Protein AF-A0A920P0R9-F1 (afdb_monomer)

Foldseek 3Di:
DCCLVVVDVDDDDDLLQLLCLCVCVVHPVSNNSSVSDDDDWPDPVHDTRDDDDDDDDDDPPDVCVVVSVVVVVVCLDLVNQLVCQVPRVDAGPDPPHGHDPSD

Solvent-accessible surface area (backbone atoms only — not comparable to full-atom values): 6486 Å² total; per-residue (Å²): 105,52,51,52,70,68,76,33,94,75,83,92,73,68,67,29,60,50,22,43,19,56,72,36,84,64,37,70,68,42,20,59,35,34,74,68,53,80,91,80,77,53,50,75,94,65,91,42,57,93,80,85,80,90,83,86,81,86,62,91,82,51,91,57,52,69,60,54,51,53,49,53,55,48,55,70,31,68,69,43,33,48,51,44,10,71,74,58,36,43,76,49,92,54,86,96,52,74,56,35,91,68,99

Structure (mmCIF, N/CA/C/O backbone):
data_AF-A0A920P0R9-F1
#
_entry.id   AF-A0A920P0R9-F1
#
loop_
_atom_site.group_PDB
_atom_site.id
_atom_site.type_symbol
_atom_site.labe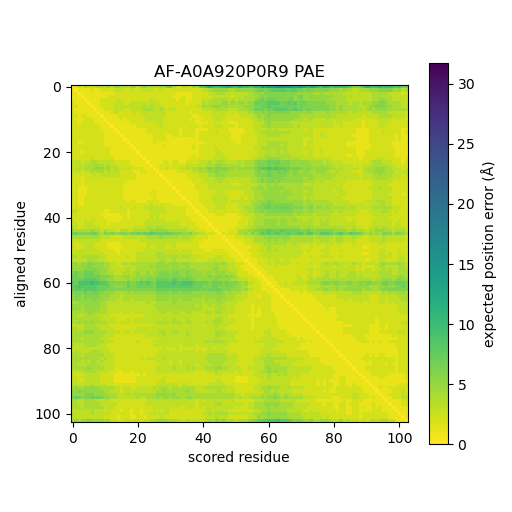l_atom_id
_atom_site.label_alt_id
_atom_site.label_comp_id
_atom_site.label_asym_id
_atom_site.label_entity_id
_atom_site.label_seq_id
_atom_site.pdbx_PDB_ins_code
_atom_site.Cartn_x
_atom_site.Cartn_y
_atom_site.Cartn_z
_atom_site.occupancy
_atom_site.B_iso_or_equiv
_atom_site.auth_seq_id
_atom_site.auth_comp_id
_atom_site.auth_asym_id
_atom_site.auth_atom_id
_atom_site.pdbx_PDB_model_num
ATOM 1 N N . MET A 1 1 ? -9.403 12.451 8.981 1.00 87.50 1 MET A N 1
ATOM 2 C CA . MET A 1 1 ? -9.710 13.296 10.157 1.00 87.50 1 MET A CA 1
ATOM 3 C C . MET A 1 1 ? -11.179 13.220 10.555 1.00 87.50 1 MET A C 1
ATOM 5 O O . MET A 1 1 ? -11.406 12.843 11.691 1.00 87.50 1 MET A O 1
ATOM 9 N N . ALA A 1 2 ? -12.146 13.468 9.657 1.00 93.81 2 ALA A N 1
ATOM 10 C CA . ALA A 1 2 ? -13.590 13.483 9.972 1.00 93.81 2 ALA A CA 1
ATOM 11 C C . ALA A 1 2 ? -14.080 12.321 10.864 1.00 93.81 2 ALA A C 1
ATOM 13 O O . ALA A 1 2 ? -14.707 12.563 11.888 1.00 93.81 2 ALA A O 1
ATOM 14 N N . VAL A 1 3 ? -13.700 11.073 10.550 1.00 97.00 3 VAL A N 1
ATOM 15 C CA . VAL A 1 3 ? -14.069 9.905 11.378 1.00 97.00 3 VAL A CA 1
ATOM 16 C C . VAL A 1 3 ? -13.482 9.972 12.788 1.00 97.00 3 VAL A C 1
ATOM 18 O O . VAL A 1 3 ? -14.178 9.788 13.777 1.00 97.00 3 VAL A O 1
ATOM 21 N N . ALA A 1 4 ? -12.199 10.312 12.905 1.00 96.50 4 ALA A N 1
ATOM 22 C CA . ALA A 1 4 ? -11.531 10.453 14.198 1.00 96.50 4 ALA A CA 1
ATOM 23 C C . ALA A 1 4 ? -12.047 11.646 15.028 1.00 96.50 4 ALA A C 1
ATOM 25 O O . ALA A 1 4 ? -11.858 11.666 16.247 1.00 96.50 4 ALA A O 1
ATOM 26 N N . ALA A 1 5 ? -12.641 12.645 14.367 1.00 96.62 5 ALA A N 1
ATOM 27 C CA . ALA A 1 5 ? -13.258 13.820 14.977 1.00 96.62 5 ALA A CA 1
ATOM 28 C C . ALA A 1 5 ? -14.740 13.603 15.337 1.00 96.62 5 ALA A C 1
ATOM 30 O O . ALA A 1 5 ? -15.318 14.442 16.019 1.00 96.62 5 ALA A O 1
ATOM 31 N N . GLY A 1 6 ? -15.346 12.486 14.914 1.00 96.69 6 GLY A N 1
ATOM 32 C CA . GLY A 1 6 ? -16.768 12.205 15.128 1.00 96.69 6 GLY A CA 1
ATOM 33 C C . GLY A 1 6 ? -17.709 12.987 14.206 1.00 96.69 6 GLY A C 1
ATOM 34 O O . GLY A 1 6 ? -18.909 13.020 14.447 1.00 96.69 6 GLY A O 1
ATOM 35 N N . GLU A 1 7 ? -17.186 13.613 13.150 1.00 97.44 7 GLU A N 1
ATOM 36 C CA . GLU A 1 7 ? -17.989 14.317 12.138 1.00 97.44 7 GLU A CA 1
ATOM 37 C C . GLU A 1 7 ? -18.629 13.348 11.129 1.00 97.44 7 GLU A C 1
ATOM 39 O O . GLU A 1 7 ? -19.576 13.703 10.431 1.00 97.44 7 GLU A O 1
ATOM 44 N N . ALA A 1 8 ? -18.099 12.125 11.037 1.00 97.25 8 ALA A N 1
ATOM 45 C CA . ALA A 1 8 ? -18.635 11.031 10.238 1.00 97.25 8 ALA A CA 1
ATOM 46 C C . ALA A 1 8 ? -18.357 9.694 10.937 1.00 97.25 8 ALA A C 1
ATOM 48 O O . ALA A 1 8 ? -17.332 9.553 11.598 1.00 97.25 8 ALA A O 1
ATOM 49 N N . ASP A 1 9 ? -19.203 8.687 10.737 1.00 97.31 9 ASP A N 1
ATOM 50 C CA . ASP A 1 9 ? -18.982 7.365 11.343 1.00 97.31 9 ASP A CA 1
ATOM 51 C C . ASP A 1 9 ? -18.025 6.488 10.521 1.00 97.31 9 ASP A C 1
ATOM 53 O O . ASP A 1 9 ? -17.295 5.655 11.059 1.00 97.31 9 ASP A O 1
ATOM 57 N N . ILE A 1 10 ? -18.035 6.652 9.193 1.00 97.38 10 ILE A N 1
ATOM 58 C CA . ILE A 1 10 ? -17.322 5.791 8.241 1.00 97.38 10 ILE A CA 1
ATOM 59 C C . ILE A 1 10 ? -16.680 6.652 7.151 1.00 97.38 10 ILE A C 1
ATOM 61 O O . ILE A 1 10 ? -17.247 7.648 6.706 1.00 97.38 10 ILE A O 1
ATOM 65 N N . ALA A 1 11 ? -15.504 6.232 6.684 1.00 97.44 11 ALA A N 1
ATOM 66 C CA . ALA A 1 11 ? -14.866 6.768 5.489 1.00 97.44 11 ALA A CA 1
ATOM 67 C C . ALA A 1 11 ? -14.475 5.634 4.539 1.00 97.44 11 ALA A C 1
ATOM 69 O O . ALA A 1 11 ? -14.052 4.564 4.974 1.00 97.44 11 ALA A O 1
ATOM 70 N N . VAL A 1 12 ? -14.572 5.901 3.236 1.00 97.75 12 VAL A N 1
ATOM 71 C CA . VAL A 1 12 ? -14.000 5.049 2.191 1.00 97.75 12 VAL A CA 1
ATOM 72 C C . VAL A 1 12 ? -12.671 5.666 1.779 1.00 97.75 12 VAL A C 1
ATOM 74 O O . VAL A 1 12 ? -12.631 6.790 1.282 1.00 97.75 12 VAL A O 1
ATOM 77 N N . ALA A 1 13 ? -11.581 4.951 2.029 1.00 96.44 13 ALA A N 1
ATOM 78 C CA . ALA A 1 13 ? -10.229 5.401 1.732 1.00 96.44 13 ALA A CA 1
ATOM 79 C C . ALA A 1 13 ? -9.328 4.201 1.434 1.00 96.44 13 ALA A C 1
ATOM 81 O O . ALA A 1 13 ? -9.601 3.084 1.875 1.00 96.44 13 ALA A O 1
ATOM 82 N N . ASN A 1 14 ? -8.230 4.448 0.721 1.00 97.94 14 ASN A N 1
ATOM 83 C CA . ASN A 1 14 ? -7.199 3.437 0.510 1.00 97.94 14 ASN A CA 1
ATOM 84 C C . ASN A 1 14 ? -6.461 3.136 1.823 1.00 97.94 14 ASN A C 1
ATOM 86 O O . ASN A 1 14 ? -6.233 4.035 2.638 1.00 97.94 14 ASN A O 1
ATOM 90 N N . THR A 1 15 ? -6.048 1.880 1.999 1.00 97.44 15 THR A N 1
ATOM 91 C CA . THR A 1 15 ? -5.395 1.372 3.221 1.00 97.44 15 THR A CA 1
ATOM 92 C C . THR A 1 15 ? -4.141 2.158 3.594 1.00 97.44 15 THR A C 1
ATOM 94 O O . THR A 1 15 ? -3.967 2.531 4.756 1.00 97.44 15 THR A O 1
ATOM 97 N N . TYR A 1 16 ? -3.307 2.482 2.602 1.00 97.12 16 TYR A N 1
ATOM 98 C CA . TYR A 1 16 ? -2.016 3.134 2.811 1.00 97.12 16 TYR A CA 1
ATOM 99 C C . TYR A 1 16 ? -2.126 4.511 3.481 1.00 97.12 16 TYR A C 1
ATOM 101 O O . TYR A 1 16 ? -1.203 4.924 4.177 1.00 97.12 16 TYR A O 1
ATOM 109 N N . TYR A 1 17 ? -3.254 5.225 3.349 1.00 97.00 17 TYR A N 1
ATOM 110 C CA . TYR A 1 17 ? -3.437 6.498 4.053 1.00 97.00 17 TYR A CA 1
ATOM 111 C C . TYR A 1 17 ? -3.500 6.308 5.567 1.00 97.00 17 TYR A C 1
ATOM 113 O O . TYR A 1 17 ? -2.893 7.086 6.303 1.00 97.00 17 TYR A O 1
ATOM 121 N N . LEU A 1 18 ? -4.201 5.272 6.038 1.00 97.25 18 LEU A N 1
ATOM 122 C CA . LEU A 1 18 ? -4.288 4.988 7.467 1.00 97.25 18 LEU A CA 1
ATOM 123 C C . LEU A 1 18 ? -2.920 4.567 8.012 1.00 97.25 18 LEU A C 1
ATOM 125 O O . LEU A 1 18 ? -2.481 5.108 9.024 1.00 97.25 18 LEU A O 1
ATOM 129 N N . ALA A 1 19 ? -2.216 3.682 7.306 1.00 97.62 19 ALA A N 1
ATOM 130 C CA . ALA A 1 19 ? -0.874 3.235 7.678 1.00 97.62 19 ALA A CA 1
ATOM 131 C C . ALA A 1 19 ? 0.146 4.390 7.708 1.00 97.62 19 ALA A C 1
ATOM 133 O O . ALA A 1 19 ? 0.908 4.533 8.665 1.00 97.62 19 ALA A O 1
ATOM 134 N N . LEU A 1 20 ? 0.099 5.286 6.718 1.00 97.12 20 LEU A N 1
ATOM 135 C CA . LEU A 1 20 ? 0.941 6.482 6.659 1.00 97.12 20 LEU A CA 1
ATOM 136 C C . LEU A 1 20 ? 0.669 7.460 7.812 1.00 97.12 20 LEU A C 1
ATOM 138 O O . LEU A 1 20 ? 1.587 8.128 8.287 1.00 97.12 20 LEU A O 1
ATOM 142 N N . MET A 1 21 ? -0.577 7.560 8.277 1.00 97.31 21 MET A N 1
ATOM 143 C CA . MET A 1 21 ? -0.896 8.327 9.482 1.00 97.31 21 MET A CA 1
ATOM 144 C C . MET A 1 21 ? -0.404 7.602 10.745 1.00 97.31 21 MET A C 1
ATOM 146 O O . MET A 1 21 ? 0.206 8.233 11.608 1.00 97.31 21 MET A O 1
ATOM 150 N N . LEU A 1 22 ? -0.614 6.284 10.846 1.00 97.75 22 LEU A N 1
ATOM 151 C CA . LEU A 1 22 ? -0.174 5.458 11.979 1.00 97.75 22 LEU A CA 1
ATOM 152 C C . LEU A 1 22 ? 1.350 5.453 12.159 1.00 97.75 22 LEU A C 1
ATOM 154 O O . LEU A 1 22 ? 1.819 5.429 13.301 1.00 97.75 22 LEU A O 1
ATOM 158 N N . SER A 1 23 ? 2.121 5.537 11.072 1.00 96.94 23 SER A N 1
ATOM 159 C CA . SER A 1 23 ? 3.589 5.592 11.127 1.00 96.94 23 SER A CA 1
ATOM 160 C C . SER A 1 23 ? 4.123 6.866 11.784 1.00 96.94 23 SER A C 1
ATOM 162 O O . SER A 1 23 ? 5.248 6.882 12.272 1.00 96.94 23 SER A O 1
ATOM 164 N N . GLY A 1 24 ? 3.316 7.930 11.841 1.00 96.75 24 GLY A N 1
ATOM 165 C CA . GLY A 1 24 ? 3.729 9.230 12.368 1.00 96.75 24 GLY A CA 1
ATOM 166 C C . GLY A 1 24 ? 4.409 10.136 11.340 1.00 96.75 24 GLY A C 1
ATOM 167 O O . GLY A 1 24 ? 4.654 11.303 11.643 1.00 96.75 24 GLY A O 1
ATOM 168 N N . ASN A 1 25 ? 4.613 9.676 10.101 1.00 95.31 25 ASN A N 1
ATOM 169 C CA . ASN A 1 25 ? 5.2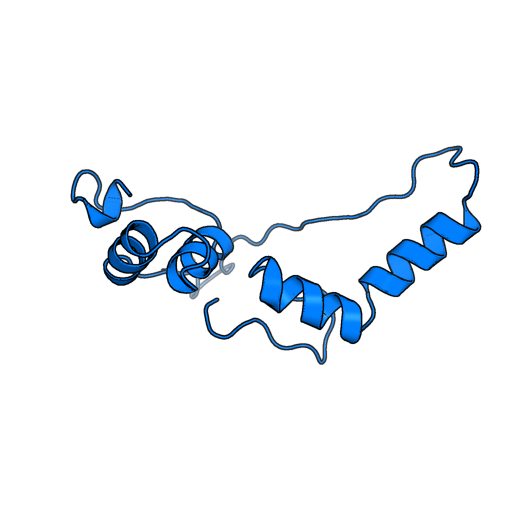19 10.471 9.022 1.00 95.31 25 ASN A CA 1
ATOM 170 C C . ASN A 1 25 ? 4.403 11.723 8.647 1.00 95.31 25 ASN A C 1
ATOM 172 O O . ASN A 1 25 ? 4.908 12.626 7.982 1.00 95.31 25 ASN A O 1
ATOM 176 N N . LYS A 1 26 ? 3.131 11.787 9.059 1.00 94.31 26 LYS A N 1
ATOM 177 C CA . LYS A 1 26 ? 2.243 12.948 8.880 1.00 94.31 26 LYS A CA 1
ATOM 178 C C . LYS A 1 26 ? 2.063 13.798 10.142 1.00 94.31 26 LYS A C 1
ATOM 180 O O . LYS A 1 26 ? 1.200 14.671 10.169 1.00 94.31 26 LYS A O 1
ATOM 185 N N . GLY A 1 27 ? 2.883 13.565 11.164 1.00 97.25 27 GLY A N 1
ATOM 186 C CA . GLY A 1 27 ? 2.861 14.295 12.428 1.00 97.25 27 GLY A CA 1
ATOM 187 C C . GLY A 1 27 ? 1.995 13.639 13.506 1.00 97.25 27 GLY A C 1
ATOM 188 O O . GLY A 1 27 ? 1.120 12.811 13.237 1.00 97.25 27 GLY A O 1
ATOM 189 N N . ALA A 1 28 ? 2.251 14.033 14.757 1.00 97.81 28 ALA A N 1
ATOM 190 C CA . ALA A 1 28 ? 1.648 13.431 15.947 1.00 97.81 28 ALA A CA 1
ATOM 191 C C . ALA A 1 28 ? 0.115 13.551 15.984 1.00 97.81 28 ALA A C 1
ATOM 193 O O . ALA A 1 28 ? -0.561 12.632 16.441 1.00 97.81 28 ALA A O 1
ATOM 194 N N . GLU A 1 29 ? -0.441 14.651 15.470 1.00 97.44 29 GLU A N 1
ATOM 195 C CA . GLU A 1 29 ? -1.890 14.862 15.404 1.00 97.44 29 GLU A CA 1
ATOM 196 C C . GLU A 1 29 ? -2.574 13.812 14.519 1.00 97.44 29 GLU A C 1
ATOM 198 O O . GLU A 1 29 ? -3.525 13.153 14.944 1.00 97.44 29 GLU A O 1
ATOM 203 N N . GLN A 1 30 ? -2.053 13.596 13.306 1.00 97.75 30 GLN A N 1
ATOM 204 C CA . GLN A 1 30 ? -2.602 12.593 12.397 1.00 97.75 30 GLN A CA 1
ATOM 205 C C . GLN A 1 30 ? -2.410 11.179 12.940 1.00 97.75 30 GLN A C 1
ATOM 207 O O . GLN A 1 30 ? -3.316 10.355 12.825 1.00 97.75 30 GLN A O 1
ATOM 212 N N . GLN A 1 31 ? -1.282 10.904 13.595 1.00 98.25 31 GLN A N 1
ATOM 213 C CA . GLN A 1 31 ? -1.058 9.616 14.243 1.00 98.25 31 GLN A CA 1
ATOM 214 C C . GLN A 1 31 ? -2.067 9.356 15.369 1.00 98.25 31 GLN A C 1
ATOM 216 O O . GLN A 1 31 ? -2.628 8.263 15.467 1.00 98.25 31 GLN A O 1
ATOM 221 N N . ALA A 1 32 ? -2.334 10.359 16.209 1.00 98.06 32 ALA A N 1
ATOM 222 C CA . ALA A 1 32 ? -3.342 10.272 17.260 1.00 98.06 32 ALA A CA 1
ATOM 223 C C . ALA A 1 32 ? -4.752 10.084 16.682 1.00 98.06 32 ALA A C 1
ATOM 225 O O . ALA A 1 32 ? -5.531 9.299 17.221 1.00 98.06 32 ALA A O 1
ATOM 226 N N . ALA A 1 33 ? -5.073 10.754 15.573 1.00 97.38 33 ALA A N 1
ATOM 227 C CA . ALA A 1 33 ? -6.342 10.577 14.877 1.00 97.38 33 ALA A CA 1
ATOM 228 C C . ALA A 1 33 ? -6.489 9.165 14.286 1.00 97.38 33 ALA A C 1
ATOM 230 O O . ALA A 1 33 ? -7.524 8.532 14.474 1.00 97.38 33 ALA A O 1
ATOM 231 N N . ALA A 1 34 ? -5.454 8.641 13.625 1.00 97.50 34 ALA A N 1
ATOM 232 C CA . ALA A 1 34 ? -5.483 7.306 13.031 1.00 97.50 34 ALA A CA 1
ATOM 233 C C . ALA A 1 34 ? -5.689 6.196 14.067 1.00 97.50 34 ALA A C 1
ATOM 235 O O . ALA A 1 34 ? -6.432 5.258 13.809 1.00 97.50 34 ALA A O 1
ATOM 236 N N . LYS A 1 35 ? -5.125 6.339 15.273 1.00 97.38 35 LYS A N 1
ATOM 237 C CA . LYS A 1 35 ? -5.336 5.395 16.387 1.00 97.38 35 LYS A CA 1
ATOM 238 C C . LYS A 1 35 ? -6.795 5.304 16.861 1.00 97.38 35 LYS A C 1
ATOM 240 O O . LYS A 1 35 ? -7.140 4.345 17.544 1.00 97.38 35 LYS A O 1
ATOM 245 N N . LYS A 1 36 ? -7.648 6.279 16.520 1.00 97.69 36 LYS A N 1
ATOM 246 C CA . LYS A 1 36 ? -9.090 6.272 16.835 1.00 97.69 36 LYS A CA 1
ATOM 247 C C . LYS A 1 36 ? -9.938 5.577 15.767 1.00 97.69 36 LYS A C 1
ATOM 249 O O . LYS A 1 36 ? -11.134 5.400 15.971 1.00 97.69 36 LYS A O 1
ATOM 254 N N . VAL A 1 37 ? -9.351 5.221 14.625 1.00 96.50 37 VAL A N 1
ATOM 255 C CA . VAL A 1 37 ? -10.057 4.657 13.470 1.00 96.50 37 VAL A CA 1
ATOM 256 C C . VAL A 1 37 ? -9.588 3.225 13.251 1.00 96.50 37 VAL A C 1
ATOM 258 O O . VAL A 1 37 ? -8.399 2.930 1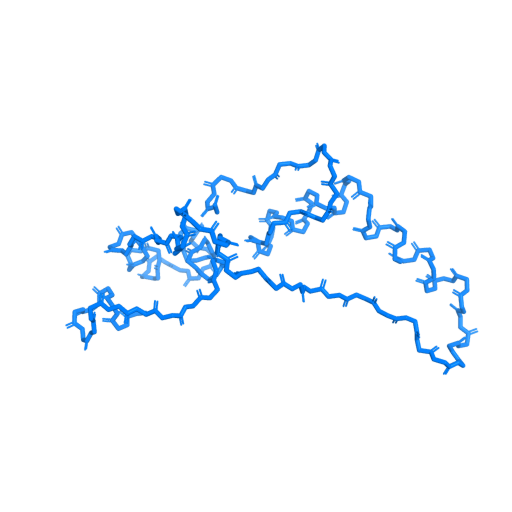3.341 1.00 96.50 37 VAL A O 1
ATOM 261 N N . LYS A 1 38 ? -10.521 2.322 12.943 1.00 95.25 38 LYS A N 1
ATOM 262 C CA . LYS A 1 38 ? -10.216 0.917 12.660 1.00 95.25 38 LYS A CA 1
ATOM 263 C C . LYS A 1 38 ? -10.418 0.621 11.177 1.00 95.25 38 LYS A C 1
ATOM 265 O O . LYS A 1 38 ? -11.439 0.998 10.609 1.00 95.25 38 LYS A O 1
ATOM 270 N N . ALA A 1 39 ? -9.466 -0.083 10.570 1.00 96.06 39 ALA A N 1
ATOM 271 C CA . ALA A 1 39 ? -9.638 -0.616 9.225 1.00 96.06 39 ALA A CA 1
ATOM 272 C C . ALA A 1 39 ? -10.687 -1.739 9.219 1.00 96.06 39 ALA A C 1
ATOM 274 O O . ALA A 1 39 ? -10.754 -2.561 10.138 1.00 96.06 39 ALA A O 1
ATOM 275 N N . PHE A 1 40 ? -11.487 -1.784 8.159 1.00 97.06 40 PHE A N 1
ATOM 276 C CA . PHE A 1 40 ? -12.433 -2.858 7.894 1.00 97.06 40 PHE A CA 1
ATOM 277 C C . PHE A 1 40 ? -12.304 -3.270 6.430 1.00 97.06 40 PHE A C 1
ATOM 279 O O . PHE A 1 40 ? -12.418 -2.428 5.543 1.00 97.06 40 PHE A O 1
ATOM 286 N N . PHE A 1 41 ? -12.067 -4.559 6.192 1.00 97.12 41 PHE A N 1
ATOM 287 C CA . PHE A 1 41 ? -11.940 -5.150 4.862 1.00 97.12 41 PHE A CA 1
ATOM 288 C C . PHE A 1 41 ? -13.295 -5.745 4.449 1.00 97.12 41 PHE A C 1
ATOM 290 O O . PHE A 1 41 ? -13.721 -6.732 5.051 1.00 97.12 41 PHE A O 1
ATOM 297 N N . PRO A 1 42 ? -14.020 -5.153 3.482 1.00 98.06 42 PRO A N 1
ATOM 298 C CA . PRO A 1 42 ? -15.359 -5.612 3.124 1.00 98.06 42 PRO A CA 1
ATOM 299 C C . PRO A 1 42 ? -15.377 -6.983 2.429 1.00 98.06 42 PRO A C 1
ATOM 301 O O . PRO A 1 42 ? -14.361 -7.492 1.962 1.00 98.06 42 PRO A O 1
ATOM 304 N N . ASN A 1 43 ? -16.576 -7.566 2.321 1.00 98.06 43 ASN A N 1
ATOM 305 C CA . ASN A 1 43 ? -16.877 -8.708 1.441 1.00 98.06 43 ASN A CA 1
ATOM 306 C C . ASN A 1 43 ? -16.048 -9.990 1.673 1.00 98.06 43 ASN A C 1
ATOM 308 O O . ASN A 1 43 ? -15.925 -10.810 0.769 1.00 98.06 43 ASN A O 1
ATOM 312 N N . GLN A 1 44 ? -15.547 -10.208 2.893 1.00 98.00 44 GLN A N 1
ATOM 313 C CA . GLN A 1 44 ? -14.722 -11.379 3.244 1.00 98.00 44 GLN A CA 1
ATOM 314 C C . GLN A 1 44 ? -15.458 -12.730 3.177 1.00 98.00 44 GLN A C 1
ATOM 316 O O . GLN A 1 44 ? -14.815 -13.769 3.137 1.00 98.00 44 GLN A O 1
ATOM 321 N N . ASN A 1 45 ? -16.793 -12.723 3.127 1.00 97.69 45 ASN A N 1
ATOM 322 C CA . ASN A 1 45 ? -17.615 -13.933 2.994 1.00 97.69 45 ASN A CA 1
ATOM 323 C C . ASN A 1 45 ? -18.015 -14.233 1.531 1.00 97.69 45 ASN A C 1
ATOM 325 O O . ASN A 1 45 ? -18.901 -15.050 1.299 1.00 97.69 45 ASN A O 1
ATOM 329 N N . ASP A 1 46 ? -17.443 -13.512 0.562 1.00 97.75 46 ASP A N 1
ATOM 330 C CA . ASP A 1 46 ? -17.804 -13.544 -0.864 1.00 97.75 46 ASP A CA 1
ATOM 331 C C . ASP A 1 46 ? -16.565 -13.141 -1.709 1.00 97.75 46 ASP A C 1
ATOM 333 O O . ASP A 1 46 ? -15.507 -13.751 -1.580 1.00 97.75 46 ASP A O 1
ATOM 337 N N . ARG A 1 47 ? -16.651 -12.101 -2.548 1.00 98.06 47 ARG A N 1
ATOM 338 C CA . ARG A 1 47 ? -15.696 -11.735 -3.597 1.00 98.06 47 ARG A CA 1
ATOM 339 C C . ARG A 1 47 ? -14.404 -11.101 -3.085 1.00 98.06 47 ARG A C 1
ATOM 341 O O . ARG A 1 47 ? -13.530 -10.791 -3.888 1.00 98.06 47 ARG A O 1
ATOM 348 N N . GLY A 1 48 ? -14.313 -10.852 -1.779 1.00 98.25 48 GLY A N 1
ATOM 349 C CA . GLY A 1 48 ? -13.199 -10.154 -1.148 1.00 98.25 48 GLY A CA 1
ATOM 350 C C . GLY A 1 48 ? -13.226 -8.631 -1.318 1.00 98.25 48 GLY A C 1
ATOM 351 O O . GLY A 1 48 ? -14.093 -8.046 -1.975 1.00 98.25 48 GLY A O 1
ATOM 352 N N . THR A 1 49 ? -12.259 -7.977 -0.672 1.00 98.31 49 THR A N 1
ATOM 353 C CA . THR A 1 49 ? -12.071 -6.523 -0.734 1.00 98.31 49 THR A CA 1
ATOM 354 C C . THR A 1 49 ? -11.622 -6.095 -2.128 1.00 98.31 49 THR A C 1
ATOM 356 O O . THR A 1 49 ? -10.826 -6.772 -2.774 1.00 98.31 49 THR A O 1
ATOM 359 N N . HIS A 1 50 ? -12.088 -4.930 -2.578 1.00 98.38 50 HIS A N 1
ATOM 360 C CA . HIS A 1 50 ? -11.556 -4.302 -3.781 1.00 98.38 50 HIS A CA 1
ATOM 361 C C . HIS A 1 50 ? -10.070 -3.956 -3.607 1.00 98.38 50 HIS A C 1
ATOM 363 O O . HIS A 1 50 ? -9.707 -3.226 -2.688 1.00 98.38 50 HIS A O 1
ATOM 369 N N . MET A 1 51 ? -9.242 -4.437 -4.531 1.00 96.94 51 MET A N 1
ATOM 370 C CA . MET A 1 51 ? -7.826 -4.094 -4.637 1.00 96.94 51 MET A CA 1
ATOM 371 C C . MET A 1 51 ? -7.602 -3.290 -5.915 1.00 96.94 51 MET A C 1
ATOM 373 O O . MET A 1 51 ? -8.237 -3.550 -6.939 1.00 96.94 51 MET A O 1
ATOM 377 N N . ASN A 1 52 ? -6.683 -2.335 -5.856 1.00 96.81 52 ASN A N 1
ATOM 378 C CA . ASN A 1 52 ? -6.247 -1.553 -7.006 1.00 96.81 52 ASN A CA 1
ATOM 379 C C . ASN A 1 52 ? -4.714 -1.542 -7.062 1.00 96.81 52 ASN A C 1
ATOM 381 O O . ASN A 1 52 ? -4.066 -1.995 -6.118 1.00 96.81 52 ASN A O 1
ATOM 385 N N . ILE A 1 53 ? -4.143 -1.059 -8.165 1.00 95.69 53 ILE A N 1
ATOM 386 C CA . ILE A 1 53 ? -2.702 -1.120 -8.417 1.00 95.69 53 ILE A CA 1
ATOM 387 C C . ILE A 1 53 ? -2.119 0.249 -8.759 1.00 95.69 53 ILE A C 1
ATOM 389 O O . ILE A 1 53 ? -2.679 1.009 -9.550 1.00 95.69 53 ILE A O 1
ATOM 393 N N . SER A 1 54 ? -0.932 0.503 -8.223 1.00 95.12 54 SER A N 1
ATOM 394 C CA . SER A 1 54 ? 0.045 1.400 -8.831 1.00 95.12 54 SER A CA 1
ATOM 395 C C . SER A 1 54 ? 0.772 0.618 -9.927 1.00 95.12 54 SER A C 1
ATOM 397 O O . SER A 1 54 ? 1.241 -0.494 -9.688 1.00 95.12 54 SER A O 1
ATOM 399 N N . CYS A 1 55 ? 0.838 1.148 -11.150 1.00 93.94 55 CYS A N 1
ATOM 400 C CA . CYS A 1 55 ? 1.392 0.414 -12.289 1.00 93.94 55 CYS A CA 1
ATOM 401 C C . CYS A 1 55 ? 2.443 1.216 -13.062 1.00 93.94 55 CYS A C 1
ATOM 403 O O . CYS A 1 55 ? 2.446 2.447 -13.069 1.00 93.94 55 CYS A O 1
ATOM 405 N N . ALA A 1 56 ? 3.327 0.490 -13.744 1.00 94.19 56 ALA A N 1
ATOM 406 C CA . ALA A 1 56 ? 4.271 1.034 -14.708 1.00 94.19 56 ALA A CA 1
ATOM 407 C C . ALA A 1 56 ? 3.928 0.515 -16.109 1.00 94.19 56 ALA A C 1
ATOM 409 O O . ALA A 1 56 ? 3.543 -0.643 -16.278 1.00 94.19 56 ALA A O 1
ATOM 410 N N . ALA A 1 57 ? 4.086 1.367 -17.121 1.00 94.12 57 ALA A N 1
ATOM 411 C CA . ALA A 1 57 ? 3.851 1.013 -18.515 1.00 94.12 57 ALA A CA 1
ATOM 412 C C . ALA A 1 57 ? 4.927 1.619 -19.420 1.00 94.12 57 ALA A C 1
ATOM 414 O O . ALA A 1 57 ? 5.387 2.741 -19.207 1.00 94.12 57 ALA A O 1
ATOM 415 N N . LEU A 1 58 ? 5.306 0.884 -20.466 1.00 95.75 58 LEU A N 1
ATOM 416 C CA . LEU A 1 58 ? 6.226 1.379 -21.485 1.00 95.75 58 LEU A CA 1
ATOM 417 C C . LEU A 1 58 ? 5.459 2.176 -22.539 1.00 95.75 58 LEU A C 1
ATOM 419 O O . LEU A 1 58 ? 4.581 1.652 -23.224 1.00 95.75 58 LEU A O 1
ATOM 423 N N . ILE A 1 59 ? 5.841 3.438 -22.714 1.00 96.06 59 ILE A N 1
ATOM 424 C CA . ILE A 1 59 ? 5.259 4.303 -23.739 1.00 96.06 59 ILE A CA 1
ATOM 425 C C . ILE A 1 59 ? 5.774 3.904 -25.126 1.00 96.06 59 ILE A C 1
ATOM 427 O O . ILE A 1 59 ? 6.967 3.658 -25.336 1.00 96.06 59 ILE A O 1
ATOM 431 N N . LYS A 1 60 ? 4.866 3.868 -26.107 1.00 96.25 60 LYS A N 1
ATOM 432 C CA . LYS A 1 60 ? 5.215 3.624 -27.510 1.00 96.25 60 LYS A CA 1
ATOM 433 C C . LYS A 1 60 ? 6.199 4.694 -27.994 1.00 96.25 60 LYS A C 1
ATOM 435 O O . LYS A 1 60 ? 5.919 5.882 -27.901 1.00 96.25 60 LYS A O 1
ATOM 440 N N . GLY A 1 61 ? 7.330 4.258 -28.547 1.00 95.50 61 GLY A N 1
ATOM 441 C CA . GLY A 1 61 ? 8.376 5.160 -29.038 1.00 95.50 61 GLY A CA 1
ATOM 442 C C . GLY A 1 61 ? 9.353 5.652 -27.967 1.00 95.50 61 GLY A C 1
ATOM 443 O O . GLY A 1 61 ? 10.089 6.594 -28.235 1.00 95.50 61 GLY A O 1
ATOM 444 N N . ALA A 1 62 ? 9.387 5.035 -26.776 1.00 95.94 62 ALA A N 1
ATOM 445 C CA . ALA A 1 62 ? 10.376 5.366 -25.752 1.00 95.94 62 ALA A CA 1
ATOM 446 C C . ALA A 1 62 ? 11.812 5.306 -26.326 1.00 95.94 62 ALA A C 1
ATOM 448 O O . ALA A 1 62 ? 12.234 4.237 -26.782 1.00 95.94 62 ALA A O 1
ATOM 449 N N . PRO A 1 63 ? 12.580 6.414 -26.284 1.00 96.19 63 PRO A N 1
ATOM 450 C CA . PRO A 1 63 ? 13.896 6.488 -26.924 1.00 96.19 63 PRO A CA 1
ATOM 451 C C . PRO A 1 63 ? 14.930 5.584 -26.241 1.00 96.19 63 PRO A C 1
ATOM 453 O O . PRO A 1 63 ? 15.874 5.134 -26.878 1.00 96.19 63 PRO A O 1
ATOM 456 N N . ASN A 1 64 ? 14.712 5.262 -24.962 1.00 97.31 64 ASN A N 1
ATOM 457 C CA . ASN A 1 64 ? 15.583 4.417 -24.146 1.00 97.31 64 ASN A CA 1
ATOM 458 C C . ASN A 1 64 ? 14.857 3.140 -23.708 1.00 97.31 64 ASN A C 1
ATOM 460 O O . ASN A 1 64 ? 14.727 2.861 -22.515 1.00 97.31 64 ASN A O 1
ATOM 464 N N . LYS A 1 65 ? 14.344 2.368 -24.674 1.00 97.25 65 LYS A N 1
ATOM 465 C CA . LYS A 1 65 ? 13.524 1.175 -24.401 1.00 97.25 65 LYS A CA 1
ATOM 466 C C . LYS A 1 65 ? 14.203 0.177 -23.454 1.00 97.25 65 LYS A C 1
ATOM 468 O O . LYS A 1 65 ? 13.549 -0.311 -22.543 1.00 97.25 65 LYS A O 1
ATOM 473 N N . ALA A 1 66 ? 15.492 -0.106 -23.651 1.00 97.69 66 ALA A N 1
ATOM 474 C CA . ALA A 1 66 ? 16.224 -1.058 -22.812 1.00 97.69 66 ALA A CA 1
ATOM 475 C C . ALA A 1 66 ? 16.264 -0.618 -21.337 1.00 97.69 66 ALA A C 1
ATOM 477 O O . ALA A 1 66 ? 15.942 -1.407 -20.455 1.00 97.69 66 ALA A O 1
ATOM 478 N N . ASN A 1 67 ? 16.552 0.660 -21.074 1.00 98.12 67 ASN A N 1
ATOM 479 C CA . ASN A 1 67 ? 16.580 1.196 -19.710 1.00 98.12 67 ASN A CA 1
ATOM 480 C C . ASN A 1 67 ? 15.183 1.250 -19.080 1.00 98.12 67 ASN A C 1
ATOM 482 O O . ASN A 1 67 ? 15.054 1.066 -17.876 1.00 98.12 67 ASN A O 1
ATOM 486 N N . ALA A 1 68 ? 14.133 1.478 -19.876 1.00 97.81 68 ALA A N 1
ATOM 487 C CA . ALA A 1 68 ? 12.760 1.433 -19.376 1.00 97.81 68 ALA A CA 1
ATOM 488 C C . ALA A 1 68 ? 12.371 0.022 -18.902 1.00 97.81 68 ALA A C 1
ATOM 490 O O . ALA A 1 68 ? 11.738 -0.108 -17.861 1.00 97.81 68 ALA A O 1
ATOM 491 N N . ILE A 1 69 ? 12.781 -1.022 -19.634 1.00 97.44 69 ILE A N 1
ATOM 492 C CA . ILE A 1 69 ? 12.594 -2.418 -19.205 1.00 97.44 69 ILE A CA 1
ATOM 493 C C . ILE A 1 69 ? 13.389 -2.676 -17.923 1.00 97.44 69 ILE A C 1
ATOM 495 O O . ILE A 1 69 ? 12.808 -3.105 -16.933 1.00 97.44 69 ILE A O 1
ATOM 499 N N . ALA A 1 70 ? 14.676 -2.314 -17.906 1.00 98.00 70 ALA A N 1
ATOM 500 C CA . ALA A 1 70 ? 15.534 -2.513 -16.738 1.00 98.00 70 ALA A CA 1
ATOM 501 C C . ALA A 1 70 ? 15.002 -1.808 -15.476 1.00 98.00 70 ALA A C 1
ATOM 503 O O . ALA A 1 70 ? 15.128 -2.336 -14.376 1.00 98.00 70 ALA A O 1
ATOM 504 N N . LEU A 1 71 ? 14.373 -0.636 -15.622 1.00 97.75 71 LEU A N 1
ATOM 505 C CA . LEU A 1 71 ? 13.723 0.053 -14.509 1.00 97.75 71 LEU A CA 1
ATOM 506 C C . LEU A 1 71 ? 12.522 -0.736 -13.973 1.00 97.75 71 LEU A C 1
ATOM 508 O O . LEU A 1 71 ? 12.385 -0.863 -12.762 1.00 97.75 71 LEU A O 1
ATOM 512 N N . VAL A 1 72 ? 11.659 -1.267 -14.844 1.00 97.38 72 VAL A N 1
ATOM 513 C CA . VAL A 1 72 ? 10.514 -2.088 -14.409 1.00 97.38 72 VAL A CA 1
ATOM 514 C C . VAL A 1 72 ? 10.995 -3.368 -13.723 1.00 97.38 72 VAL A C 1
ATOM 516 O O . VAL A 1 72 ? 10.474 -3.708 -12.663 1.00 97.38 72 VAL A O 1
ATOM 519 N N . ASP A 1 73 ? 12.027 -4.022 -14.260 1.00 97.12 73 ASP A N 1
ATOM 520 C CA . ASP A 1 73 ? 12.632 -5.206 -13.639 1.00 97.12 73 ASP A CA 1
ATOM 521 C C . ASP 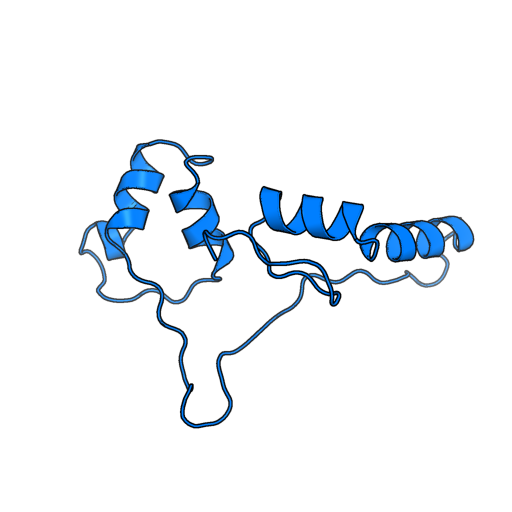A 1 73 ? 13.208 -4.878 -12.254 1.00 97.12 73 ASP A C 1
ATOM 523 O O . ASP A 1 73 ? 12.986 -5.614 -11.293 1.00 97.12 73 ASP A O 1
ATOM 527 N N . PHE A 1 74 ? 13.892 -3.735 -12.121 1.00 97.75 74 PHE A N 1
ATOM 528 C CA . 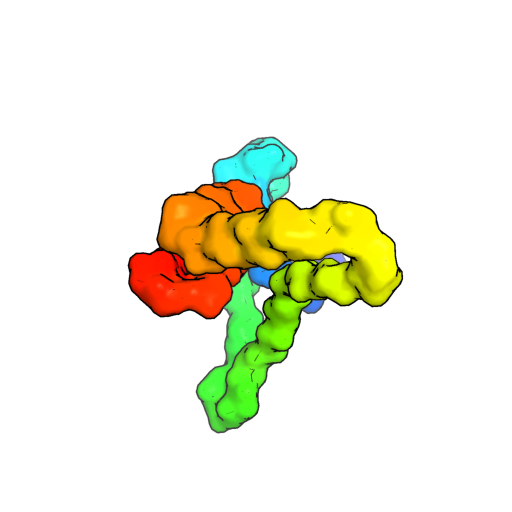PHE A 1 74 ? 14.398 -3.265 -10.833 1.00 97.75 74 PHE A CA 1
ATOM 529 C C . PHE A 1 74 ? 13.269 -3.004 -9.833 1.00 97.75 74 PHE A C 1
ATOM 531 O O . PHE A 1 74 ? 13.363 -3.444 -8.689 1.00 97.75 74 PHE A O 1
ATOM 538 N N . LEU A 1 75 ? 12.184 -2.341 -10.250 1.00 96.94 75 LEU A N 1
ATOM 539 C CA . LEU A 1 75 ? 11.025 -2.080 -9.389 1.00 96.94 75 LEU A CA 1
ATOM 540 C C . LEU A 1 75 ? 10.355 -3.370 -8.895 1.00 96.94 75 LEU A C 1
ATOM 542 O O . LEU A 1 75 ? 9.736 -3.350 -7.834 1.00 96.94 75 LEU A O 1
ATOM 546 N N . LEU A 1 76 ? 10.491 -4.481 -9.625 1.00 96.44 76 LEU A N 1
ATOM 547 C CA . LEU A 1 76 ? 9.993 -5.809 -9.249 1.00 96.44 76 LEU A CA 1
ATOM 548 C C . LEU A 1 76 ? 11.029 -6.664 -8.497 1.00 96.44 76 LEU A C 1
ATOM 550 O O . LEU A 1 76 ? 10.770 -7.836 -8.224 1.00 96.44 76 LEU A O 1
ATOM 554 N N . SER A 1 77 ? 12.188 -6.110 -8.141 1.00 98.12 77 SER A N 1
ATOM 555 C CA . SER A 1 77 ? 13.156 -6.795 -7.281 1.00 98.12 77 SER A CA 1
ATOM 556 C C . SER A 1 77 ? 12.689 -6.831 -5.814 1.00 98.12 77 SER A C 1
ATOM 558 O O . SER A 1 77 ? 11.967 -5.924 -5.385 1.00 98.12 77 SER A O 1
ATOM 560 N N . PRO A 1 78 ? 13.117 -7.828 -5.010 1.00 98.25 78 PRO A N 1
ATOM 561 C CA . PRO A 1 78 ? 12.810 -7.873 -3.579 1.00 98.25 78 PRO A CA 1
ATOM 562 C C . PRO A 1 78 ? 13.219 -6.604 -2.831 1.00 98.25 78 PRO A C 1
ATOM 564 O O . PRO A 1 78 ? 12.409 -6.046 -2.100 1.00 98.25 78 PRO A O 1
ATOM 567 N N . GLU A 1 79 ? 14.425 -6.092 -3.087 1.00 97.88 79 GLU A N 1
ATOM 568 C CA . GLU A 1 79 ? 14.940 -4.871 -2.456 1.00 97.88 79 GLU A CA 1
ATOM 569 C C . GLU A 1 79 ? 14.050 -3.656 -2.750 1.00 97.88 79 GLU A C 1
ATOM 571 O O . GLU A 1 79 ? 13.655 -2.924 -1.839 1.00 97.88 79 GLU A O 1
ATOM 576 N N . ALA A 1 80 ? 13.681 -3.451 -4.019 1.00 97.69 80 ALA A N 1
ATOM 577 C CA . ALA A 1 80 ? 12.811 -2.342 -4.388 1.00 97.69 80 ALA A CA 1
ATOM 578 C C . ALA A 1 80 ? 11.409 -2.502 -3.783 1.00 97.69 80 ALA A C 1
ATOM 580 O O . ALA A 1 80 ? 10.852 -1.531 -3.276 1.00 97.69 80 ALA A O 1
ATOM 581 N N . GLN A 1 81 ? 10.840 -3.708 -3.788 1.00 97.88 81 GLN A N 1
ATOM 582 C CA . GLN A 1 81 ? 9.510 -3.970 -3.230 1.00 97.88 81 GLN A CA 1
ATOM 583 C C . GLN A 1 81 ? 9.472 -3.810 -1.703 1.00 97.88 81 GLN A C 1
ATOM 585 O O . GLN A 1 81 ? 8.509 -3.244 -1.178 1.00 97.88 81 GLN A O 1
ATOM 590 N N . GLU A 1 82 ? 10.523 -4.225 -0.992 1.00 97.69 82 GLU A N 1
ATOM 591 C CA . GLU A 1 82 ? 10.700 -3.957 0.441 1.00 97.69 82 GLU A CA 1
ATOM 592 C C . GLU A 1 82 ? 10.788 -2.452 0.710 1.00 97.69 82 GLU A C 1
ATOM 594 O O . GLU A 1 82 ? 10.123 -1.934 1.615 1.00 97.69 82 GLU A O 1
ATOM 599 N N . HIS A 1 83 ? 11.559 -1.725 -0.102 1.00 96.44 83 HIS A N 1
ATOM 600 C CA . HIS A 1 83 ? 11.652 -0.274 0.002 1.00 96.44 83 HIS A CA 1
ATOM 601 C C . HIS A 1 83 ? 10.296 0.405 -0.242 1.00 96.44 83 HIS A C 1
ATOM 603 O O . HIS A 1 83 ? 9.886 1.264 0.543 1.00 96.44 83 HIS A O 1
ATOM 609 N N . PHE A 1 84 ? 9.578 0.022 -1.300 1.00 95.00 84 PHE A N 1
ATOM 610 C CA . PHE A 1 84 ? 8.266 0.579 -1.633 1.00 95.00 84 PHE A CA 1
ATOM 611 C C . PHE A 1 84 ? 7.266 0.346 -0.509 1.00 95.00 84 PHE A C 1
ATOM 613 O O . PHE A 1 84 ? 6.667 1.299 -0.012 1.00 95.00 84 PHE A O 1
ATOM 620 N N . THR A 1 85 ? 7.134 -0.898 -0.067 1.00 96.25 85 THR A N 1
ATOM 621 C CA . THR A 1 85 ? 6.197 -1.304 0.983 1.00 96.25 85 THR A CA 1
ATOM 622 C C . THR A 1 85 ? 6.409 -0.519 2.281 1.00 96.25 85 THR A C 1
ATOM 624 O O . THR A 1 85 ? 5.448 -0.082 2.911 1.00 96.25 85 THR A O 1
ATOM 627 N N . ASN A 1 86 ? 7.663 -0.280 2.676 1.00 96.12 86 ASN A N 1
ATOM 628 C CA . ASN A 1 86 ? 7.975 0.405 3.933 1.00 96.12 86 ASN A CA 1
ATOM 629 C C . ASN A 1 86 ? 7.854 1.935 3.871 1.00 96.12 86 ASN A C 1
ATOM 631 O O . ASN A 1 86 ? 7.728 2.572 4.915 1.00 96.12 86 ASN A O 1
ATOM 635 N N . ASN A 1 87 ? 7.875 2.528 2.675 1.00 94.69 87 ASN A N 1
ATOM 636 C CA . ASN A 1 87 ? 7.787 3.983 2.511 1.00 94.69 87 ASN A CA 1
ATOM 637 C C . ASN A 1 87 ? 6.410 4.459 2.037 1.00 94.69 87 ASN A C 1
ATOM 639 O O . ASN A 1 87 ? 5.966 5.545 2.414 1.00 94.69 87 ASN A O 1
ATOM 643 N N . THR A 1 88 ? 5.735 3.659 1.214 1.0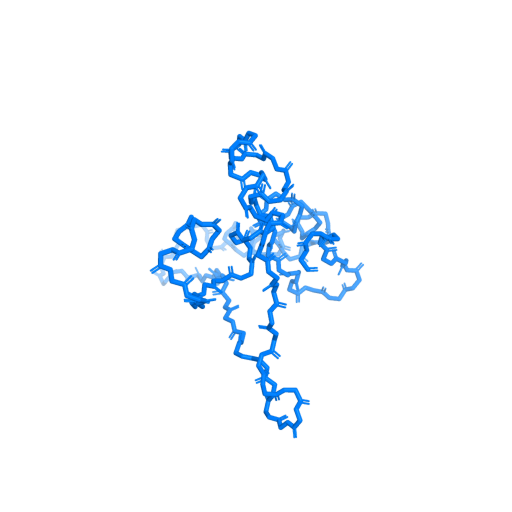0 95.12 88 THR A N 1
ATOM 644 C CA . THR A 1 88 ? 4.409 3.978 0.663 1.00 95.12 88 THR A CA 1
ATOM 645 C C . THR A 1 88 ? 3.277 3.346 1.456 1.00 95.12 88 THR A C 1
ATOM 647 O O . THR A 1 88 ? 2.165 3.862 1.405 1.00 95.12 88 THR A O 1
ATOM 650 N N . PHE A 1 89 ? 3.557 2.283 2.221 1.00 97.50 89 PHE A N 1
ATOM 651 C CA . PHE A 1 89 ? 2.546 1.470 2.899 1.00 97.50 89 PHE A CA 1
ATOM 652 C C . PHE A 1 89 ? 1.543 0.815 1.931 1.00 97.50 89 PHE A C 1
ATOM 654 O O . PHE A 1 89 ? 0.410 0.516 2.306 1.00 97.50 89 PHE A O 1
ATOM 661 N N . GLU A 1 90 ? 1.937 0.605 0.673 1.00 97.19 90 GLU A N 1
ATOM 662 C CA . GLU A 1 90 ? 1.217 -0.266 -0.257 1.00 97.19 90 GLU A CA 1
ATOM 663 C C . GLU A 1 90 ? 1.592 -1.740 -0.026 1.00 97.19 90 GLU A C 1
ATOM 665 O O . GLU A 1 90 ? 2.587 -2.059 0.629 1.00 97.19 90 GLU A O 1
ATOM 670 N N . PHE A 1 91 ? 0.777 -2.650 -0.560 1.00 97.25 91 PHE A N 1
ATOM 671 C CA . PHE A 1 91 ? 1.090 -4.078 -0.558 1.00 97.25 91 PHE A CA 1
ATOM 672 C C . PHE A 1 91 ? 2.132 -4.401 -1.641 1.00 97.25 91 PHE A C 1
ATOM 674 O O . PHE A 1 91 ? 2.059 -3.829 -2.732 1.00 97.25 91 PHE A O 1
ATOM 681 N N . PRO A 1 92 ? 3.065 -5.335 -1.386 1.00 97.06 92 PRO A N 1
ATOM 682 C CA . PRO A 1 92 ? 4.041 -5.743 -2.387 1.00 97.06 92 PRO A CA 1
ATOM 683 C C . PRO A 1 92 ? 3.365 -6.476 -3.551 1.00 97.06 92 PRO A C 1
ATOM 685 O O . PRO A 1 92 ? 2.392 -7.211 -3.375 1.00 97.06 92 PRO A O 1
ATOM 688 N N . MET A 1 93 ? 3.921 -6.306 -4.749 1.00 95.56 93 MET A N 1
ATOM 689 C CA . MET A 1 93 ? 3.441 -6.951 -5.975 1.00 95.56 93 MET A CA 1
ATOM 690 C C . MET A 1 93 ? 4.010 -8.367 -6.157 1.00 95.56 93 MET A C 1
ATOM 692 O O . MET A 1 93 ? 3.426 -9.186 -6.866 1.00 95.56 93 MET A O 1
ATOM 696 N N . ILE A 1 94 ? 5.156 -8.672 -5.543 1.00 96.38 94 ILE A N 1
ATOM 697 C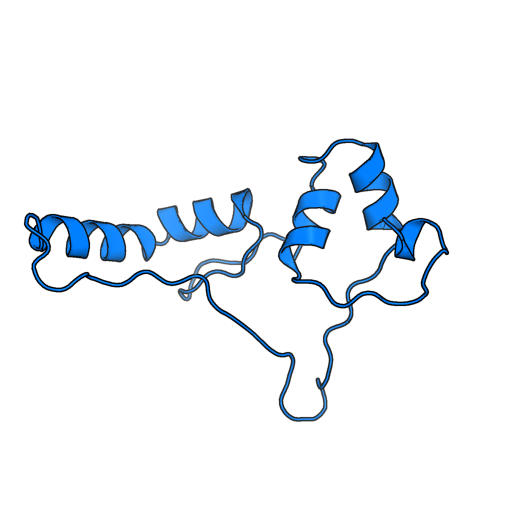 CA . ILE A 1 94 ? 5.849 -9.957 -5.710 1.00 96.38 94 ILE A CA 1
ATOM 698 C C . ILE A 1 94 ? 5.721 -10.839 -4.467 1.00 96.38 94 ILE A C 1
ATOM 700 O O . ILE A 1 94 ? 5.584 -10.356 -3.344 1.00 96.38 94 ILE A O 1
ATOM 704 N N . ALA A 1 95 ? 5.835 -12.152 -4.664 1.00 95.94 95 ALA A N 1
ATOM 705 C CA . ALA A 1 95 ? 5.954 -13.098 -3.562 1.00 95.94 95 ALA A CA 1
ATOM 706 C C . ALA A 1 95 ? 7.311 -12.963 -2.845 1.00 95.94 95 ALA A C 1
ATOM 708 O O . ALA A 1 95 ? 8.306 -12.557 -3.440 1.00 95.94 95 ALA A O 1
ATOM 709 N N . GLY A 1 96 ? 7.359 -13.358 -1.571 1.00 96.12 96 GLY A N 1
ATOM 710 C CA . GLY A 1 96 ? 8.586 -13.350 -0.764 1.00 96.12 96 GLY A CA 1
ATOM 711 C C . GLY A 1 96 ? 8.878 -12.025 -0.054 1.00 96.12 96 GLY A C 1
ATOM 712 O O . GLY A 1 96 ? 9.712 -12.011 0.844 1.00 96.12 96 GLY A O 1
ATOM 713 N N . VAL A 1 97 ? 8.150 -10.952 -0.378 1.00 97.94 97 VAL A N 1
ATOM 714 C CA . VAL A 1 97 ? 8.179 -9.680 0.356 1.00 97.94 97 VAL A CA 1
ATOM 715 C C . VAL A 1 97 ? 6.905 -9.559 1.186 1.00 97.94 97 VAL A C 1
ATOM 717 O O . VAL A 1 97 ? 5.808 -9.822 0.696 1.00 97.94 97 VAL A O 1
ATOM 720 N N . SER A 1 98 ? 7.046 -9.190 2.457 1.00 97.38 98 SER A N 1
ATOM 721 C CA . SER A 1 98 ? 5.904 -8.985 3.355 1.00 97.38 98 SER A CA 1
ATOM 722 C C . SER A 1 98 ? 5.465 -7.520 3.354 1.00 97.38 98 SER A C 1
ATOM 724 O O . SER A 1 98 ? 6.330 -6.647 3.267 1.00 97.38 98 SER A O 1
ATOM 726 N N . PRO A 1 99 ? 4.156 -7.230 3.486 1.00 96.94 99 PRO A N 1
ATOM 727 C CA . PRO A 1 99 ? 3.678 -5.870 3.697 1.00 96.94 99 PRO A CA 1
ATOM 728 C C . PRO A 1 99 ? 4.240 -5.274 4.995 1.00 96.94 99 PRO A C 1
ATOM 730 O O . PRO A 1 99 ? 4.642 -5.993 5.915 1.00 96.94 99 PRO A O 1
ATOM 733 N N . ASN A 1 100 ? 4.235 -3.945 5.088 1.00 97.56 100 ASN A N 1
ATOM 734 C CA . ASN A 1 100 ? 4.579 -3.269 6.330 1.00 97.56 100 ASN A CA 1
ATOM 735 C C . ASN A 1 100 ? 3.527 -3.623 7.403 1.00 97.56 100 ASN A C 1
ATOM 737 O O . ASN A 1 100 ? 2.342 -3.605 7.081 1.00 97.56 100 ASN A O 1
ATOM 741 N N . PRO A 1 101 ? 3.906 -3.871 8.673 1.00 96.19 101 PRO A N 1
ATOM 742 C CA . PRO A 1 101 ? 2.957 -4.273 9.720 1.00 96.19 101 PRO A CA 1
ATOM 743 C C . PRO A 1 101 ? 1.838 -3.269 10.035 1.00 96.19 101 PRO A C 1
ATOM 745 O O . PRO A 1 101 ? 0.923 -3.594 10.789 1.00 96.19 101 PRO A O 1
ATOM 748 N N . LEU A 1 102 ? 1.936 -2.030 9.541 1.00 95.69 102 LEU A N 1
ATOM 749 C CA . LEU A 1 102 ? 0.899 -1.008 9.696 1.00 95.69 102 LEU A CA 1
ATOM 750 C C . LEU A 1 102 ? -0.254 -1.131 8.687 1.00 95.69 102 LEU A C 1
ATOM 752 O O . LEU A 1 102 ? -1.201 -0.345 8.780 1.00 95.69 102 LEU A O 1
ATOM 756 N N . VAL A 1 103 ? -0.168 -2.070 7.741 1.00 91.19 103 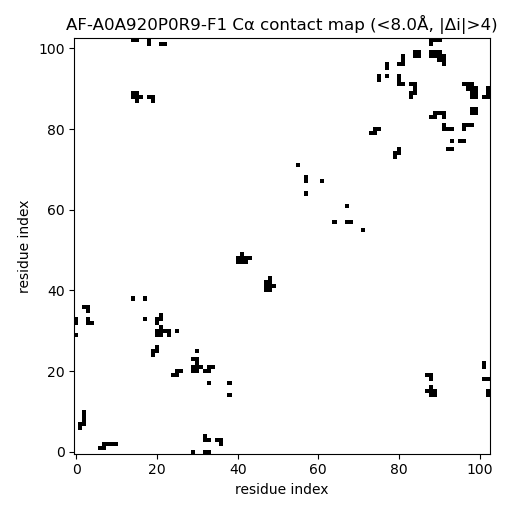VAL A N 1
ATOM 757 C CA . VAL A 1 103 ? -1.180 -2.350 6.711 1.00 91.19 103 VAL A CA 1
ATOM 758 C C . VAL A 1 103 ? -1.806 -3.719 6.943 1.00 91.19 103 VAL A C 1
ATOM 760 O O . VAL A 1 103 ? -1.057 -4.661 7.284 1.00 91.19 103 VAL A O 1
#

Sequence (103 aa):
MAVAAGEADIAVANTYYLALMLSGNKGAEQQAAAKKVKAFFPNQNDRGTHMNISCAALIKGAPNKANAIALVDFLLSPEAQEHFTNNTFEFPMIAGVSPNPLV

Mean predicted aligned error: 2.9 Å

Nearest PDB structures (foldseek):
  2pt2-assembly1_A  TM=9.714E-01  e=8.550E-05  Synechocystis sp. PCC 6803
  1y4t-assembly2_D  TM=9.465E-01  e=9.105E-04  Campylobacter jejuni

Radius of gyration: 17.24 Å; Cα contacts (8 Å, |Δi|>4): 104; chains: 1; bounding box: 36×29×46 Å

Secondary structure (DSSP, 8-state):
-HHHHTS-S-----HHHHHHHHTSTT-HHHHHHHTT-----TTTTTT----------PPTT-TTHHHHHHHHHHHTSHHHHHHHHHHH-PPPSSTT-PPPTT-

pL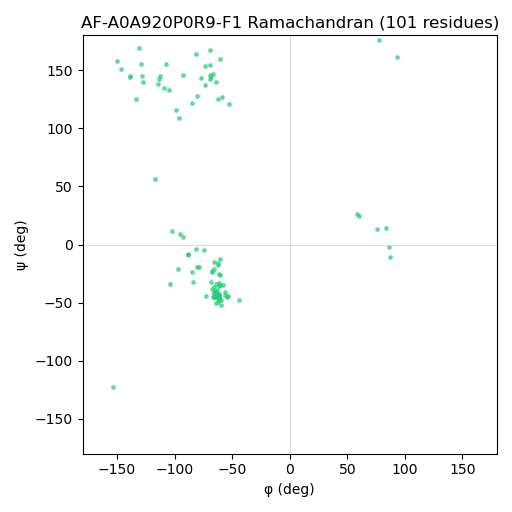DDT: mean 96.76, std 1.51, range [87.5, 98.38]